Protein AF-A0A9D2C0C9-F1 (afdb_monomer_lite)

Organism: NCBI:txid2838418

Foldseek 3Di:
DDDQDPVSVVVVVVVVLVVLADDQDEQALVLLVVLLVQFFDDVPQDPVQKFWFWAADVVQVHDPVNTDITITGNVSLVVCLLVLLSNLLQQLCQVVVHFKDALVSLQQGVVRDGRDPDPVSSVSSQRSQRTPDPQRQWHHAHPVRNITGGPSVNHHHHDDPPDPCRVVVCVVCSCVRRDDD

Secondary structure (DSSP, 8-state):
-----HHHHHHHHHHHHHHHS-----SSHHHHHHHHHHHBPPTT--GGGEEEEESS-GGGT--GGG--EEEEEHHHHHHHHHHHHHHHTTBHHHHTT--EEETTGGGBBTTSSBS---HHHHHHHHHHHT-SSTT--BPPPBTTTTEEEB-TTS------TTSTTHHHHHHHHTHHHHS--

pLDDT: mean 92.1, std 8.91, range [49.88, 98.69]

Radius of gyration: 18.67 Å; chains: 1; bounding box: 49×38×58 Å

Sequence (181 aa):
MGILDDDDLMEIAQLVEEANKFKPQELNEANVQAIFNRCIAKEGTPEDQCFNSILFSRLRGYSPDAERIVVFDREKMLANKNNIQYLYGQLKNVHAGNDTLQINEAFLSYSGTHWTTNKGVLLEFLYLGAAVTDYQFVRIFDSKTNSTKLNMNNITPTLSQKDPAFPAWWEAHKGEWEEPK

Structure (mmCIF, N/CA/C/O backbone):
data_AF-A0A9D2C0C9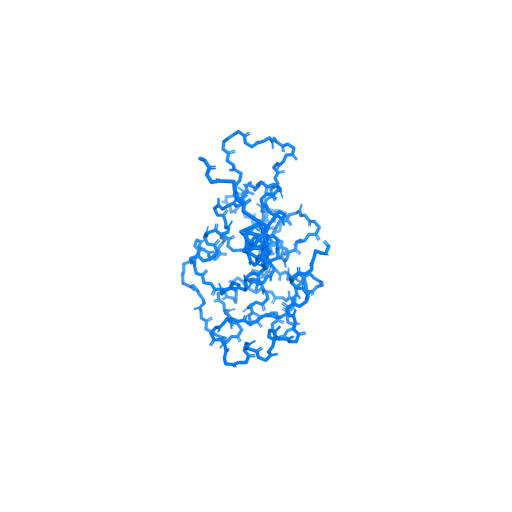-F1
#
_entry.id   AF-A0A9D2C0C9-F1
#
loop_
_atom_site.group_PDB
_atom_site.id
_atom_site.type_symbol
_atom_site.label_atom_id
_atom_site.label_alt_id
_atom_site.label_comp_id
_atom_site.label_asym_id
_atom_site.label_entity_id
_atom_site.label_seq_id
_atom_site.pdbx_PDB_ins_code
_atom_site.Cartn_x
_atom_site.Cartn_y
_atom_site.Cartn_z
_atom_site.occupancy
_atom_site.B_iso_or_equiv
_atom_site.auth_seq_id
_atom_site.auth_comp_id
_atom_site.auth_asym_id
_atom_site.auth_atom_id
_atom_site.pdbx_PDB_model_num
ATOM 1 N N . MET A 1 1 ? -33.294 -12.263 35.463 1.00 50.28 1 MET A N 1
ATOM 2 C CA . MET A 1 1 ? -32.378 -11.428 34.663 1.00 50.28 1 MET A CA 1
ATOM 3 C C . MET A 1 1 ? -30.993 -11.697 35.206 1.00 50.28 1 MET A C 1
ATOM 5 O O . MET A 1 1 ? -30.756 -11.344 36.351 1.00 50.28 1 MET A O 1
ATOM 9 N N . GLY A 1 2 ? -30.171 -12.442 34.466 1.00 57.69 2 GLY A N 1
ATOM 10 C CA . GLY A 1 2 ? -28.774 -12.662 34.842 1.00 57.69 2 GLY A CA 1
ATOM 11 C C . GLY A 1 2 ? -28.024 -11.358 34.623 1.00 57.69 2 GLY A C 1
ATOM 12 O O . GLY A 1 2 ? -28.025 -10.838 33.510 1.00 57.69 2 GLY A O 1
ATOM 13 N N . ILE A 1 3 ? -27.520 -10.788 35.708 1.00 71.81 3 ILE A N 1
ATOM 14 C CA . ILE A 1 3 ? -26.586 -9.668 35.670 1.00 71.81 3 ILE A CA 1
ATOM 15 C C . ILE A 1 3 ? -25.232 -10.319 35.388 1.00 71.81 3 ILE A C 1
ATOM 17 O O . ILE A 1 3 ? -24.918 -11.293 36.069 1.00 71.81 3 ILE A O 1
ATOM 21 N N . LEU A 1 4 ? -24.516 -9.841 34.364 1.00 79.94 4 LEU A N 1
ATOM 22 C CA . LEU A 1 4 ? -23.142 -10.271 34.079 1.00 79.94 4 LEU A CA 1
ATOM 23 C C . LEU A 1 4 ? -22.340 -10.200 35.381 1.00 79.94 4 LEU A C 1
ATOM 25 O O . LEU A 1 4 ? -22.411 -9.174 36.067 1.00 79.94 4 LEU A O 1
ATOM 29 N N . ASP A 1 5 ? -21.667 -11.285 35.743 1.00 84.81 5 ASP A N 1
ATOM 30 C CA . ASP A 1 5 ? -20.807 -11.292 36.922 1.00 84.81 5 ASP A CA 1
ATOM 31 C C . ASP A 1 5 ? -19.425 -10.690 36.605 1.00 84.81 5 ASP A C 1
ATOM 33 O O . ASP A 1 5 ? -19.135 -10.280 35.477 1.00 84.81 5 ASP A O 1
ATOM 37 N N . ASP A 1 6 ? -18.586 -10.537 37.631 1.00 83.12 6 ASP A N 1
ATOM 38 C CA . ASP A 1 6 ? -17.267 -9.916 37.474 1.00 83.12 6 ASP A CA 1
ATOM 39 C C . ASP A 1 6 ? -16.337 -10.747 36.560 1.00 83.12 6 ASP A C 1
ATOM 41 O O . ASP A 1 6 ? -15.465 -10.174 35.901 1.00 83.12 6 ASP A O 1
ATOM 45 N N . ASP A 1 7 ? -16.549 -12.066 36.469 1.00 84.75 7 ASP A N 1
ATOM 46 C CA . ASP A 1 7 ? -15.783 -12.962 35.595 1.00 84.75 7 ASP A CA 1
ATOM 47 C C . ASP A 1 7 ? -16.201 -12.771 34.124 1.00 84.75 7 ASP A C 1
ATOM 49 O O . ASP A 1 7 ? -15.334 -12.615 33.257 1.00 84.75 7 ASP A O 1
ATOM 53 N N . ASP A 1 8 ? -17.508 -12.654 33.848 1.00 88.88 8 ASP A N 1
ATOM 54 C CA . ASP A 1 8 ? -18.044 -12.313 32.521 1.00 88.88 8 ASP A CA 1
ATOM 55 C C . ASP A 1 8 ? -17.478 -10.970 32.013 1.00 88.88 8 ASP A C 1
ATOM 57 O O . ASP A 1 8 ? -17.136 -10.810 30.835 1.00 88.88 8 ASP A O 1
ATOM 61 N N . LEU A 1 9 ? -17.364 -9.973 32.900 1.00 87.44 9 LEU A N 1
ATOM 62 C CA . LEU A 1 9 ? -16.822 -8.654 32.558 1.00 87.44 9 LEU A CA 1
ATOM 63 C C . LEU A 1 9 ? -15.324 -8.703 32.228 1.00 87.44 9 LEU A C 1
ATOM 65 O O . LEU A 1 9 ? -14.878 -7.987 31.324 1.00 87.44 9 LEU A O 1
ATOM 69 N N . MET A 1 10 ? -14.551 -9.544 32.921 1.00 86.19 10 MET A N 1
ATOM 70 C CA . MET A 1 10 ? -13.129 -9.742 32.625 1.00 86.19 10 MET A CA 1
ATOM 71 C C . MET A 1 10 ? -12.911 -10.450 31.285 1.00 86.19 10 MET A C 1
ATOM 73 O O . MET A 1 10 ? -12.050 -10.025 30.511 1.00 86.19 10 MET A O 1
ATOM 77 N N . GLU A 1 11 ? -13.709 -11.472 30.967 1.00 88.56 11 GLU A N 1
ATOM 78 C CA . GLU A 1 11 ? -13.626 -12.167 29.676 1.00 88.56 11 GLU A CA 1
ATOM 79 C C . GLU A 1 11 ? -13.947 -11.216 28.512 1.00 88.56 11 GLU A C 1
ATOM 81 O O . GLU A 1 11 ? -13.208 -11.153 27.526 1.00 88.56 11 GLU A O 1
ATOM 86 N N . ILE A 1 12 ? -14.996 -10.395 28.649 1.00 86.69 12 ILE A N 1
ATOM 87 C CA . ILE A 1 12 ? -15.342 -9.374 27.650 1.00 86.69 12 ILE A CA 1
ATOM 88 C C . ILE A 1 12 ? -14.195 -8.375 27.470 1.00 86.69 12 ILE A C 1
ATOM 90 O O . ILE A 1 12 ? -13.855 -8.037 26.334 1.00 86.69 12 ILE A O 1
ATOM 94 N N . ALA A 1 13 ? -13.584 -7.905 28.560 1.00 84.06 13 ALA A N 1
ATOM 95 C CA . ALA A 1 13 ? -12.469 -6.966 28.487 1.00 84.06 13 ALA A CA 1
ATOM 96 C C . ALA A 1 13 ? -11.275 -7.561 27.723 1.00 84.06 13 ALA A C 1
ATOM 98 O O . ALA A 1 13 ? -10.716 -6.897 26.848 1.00 84.06 13 ALA A O 1
ATOM 99 N N . GLN A 1 14 ? -10.939 -8.826 27.985 1.00 84.19 14 GLN A N 1
ATOM 100 C CA . GLN A 1 14 ? -9.851 -9.521 27.302 1.00 84.19 14 GLN A CA 1
ATOM 101 C C . GLN A 1 14 ? -10.143 -9.735 25.809 1.00 84.19 14 GLN A C 1
ATOM 103 O O . GLN A 1 14 ? -9.279 -9.489 24.966 1.00 84.19 14 GLN A O 1
ATOM 108 N N . LEU A 1 15 ? -11.373 -10.112 25.453 1.00 84.19 15 LEU A N 1
ATOM 109 C CA . LEU A 1 15 ? -11.792 -10.254 24.055 1.00 84.19 15 LEU A CA 1
ATOM 110 C C . LEU A 1 15 ? -11.751 -8.921 23.298 1.00 84.19 15 LEU A C 1
ATOM 112 O O . LEU A 1 15 ? -11.352 -8.882 22.133 1.00 84.19 15 LEU A O 1
ATOM 116 N N . VAL A 1 16 ? -12.144 -7.822 23.948 1.00 80.12 16 VAL A N 1
ATOM 117 C CA . VAL A 1 16 ? -12.046 -6.472 23.375 1.00 80.12 16 VAL A CA 1
ATOM 118 C C . VAL A 1 16 ? -10.583 -6.080 23.171 1.00 80.12 16 VAL A C 1
ATOM 120 O O . VAL A 1 16 ? -10.237 -5.546 22.117 1.00 80.12 16 VAL A O 1
ATOM 123 N N . GLU A 1 17 ? -9.711 -6.374 24.134 1.00 80.31 17 GLU A N 1
ATOM 124 C CA . GLU A 1 17 ? -8.277 -6.115 24.013 1.00 80.31 17 GLU A CA 1
ATOM 125 C C . GLU A 1 17 ? -7.663 -6.892 22.839 1.00 80.31 17 GLU A C 1
ATOM 127 O O . GLU A 1 17 ? -6.993 -6.305 21.992 1.00 80.31 17 GLU A O 1
ATOM 132 N N . GLU A 1 18 ? -7.946 -8.190 22.720 1.00 78.88 18 GLU A N 1
ATOM 133 C CA . GLU A 1 18 ? -7.465 -9.020 21.611 1.00 78.88 18 GLU A CA 1
ATOM 134 C C . GLU A 1 18 ? -8.033 -8.599 20.252 1.00 78.88 18 GLU A C 1
ATOM 136 O O . GLU A 1 18 ? -7.325 -8.639 19.241 1.00 78.88 18 GLU A O 1
ATOM 141 N N . ALA A 1 19 ? -9.294 -8.166 20.206 1.00 75.38 19 ALA A N 1
ATOM 142 C CA . ALA A 1 19 ? -9.912 -7.659 18.986 1.00 75.38 19 ALA A CA 1
ATOM 143 C C . ALA A 1 19 ? -9.257 -6.358 18.496 1.00 75.38 19 ALA A C 1
ATOM 145 O O . ALA A 1 19 ? -9.209 -6.125 17.286 1.00 75.38 19 ALA A O 1
ATOM 146 N N . ASN A 1 20 ? -8.731 -5.547 19.418 1.00 78.56 20 ASN A N 1
ATOM 147 C CA . ASN A 1 20 ? -8.078 -4.275 19.119 1.00 78.56 20 ASN A CA 1
ATOM 148 C C . ASN A 1 20 ? -6.601 -4.417 18.727 1.00 78.56 20 ASN A C 1
ATOM 150 O O . ASN A 1 20 ? -6.023 -3.462 18.204 1.00 78.56 20 ASN A O 1
ATOM 154 N N . LYS A 1 21 ? -5.981 -5.588 18.934 1.00 84.19 21 LYS A N 1
ATOM 155 C CA . LYS A 1 21 ? -4.587 -5.818 18.531 1.00 84.19 21 LYS A CA 1
ATOM 156 C C . LYS A 1 21 ? -4.441 -5.769 17.016 1.00 84.19 21 LYS A C 1
ATOM 158 O O . LYS A 1 21 ? -5.253 -6.311 16.259 1.00 84.19 21 LYS A O 1
ATOM 163 N N . PHE A 1 22 ? -3.359 -5.135 16.571 1.00 90.06 22 PHE A N 1
ATOM 164 C CA . PHE A 1 22 ? -3.007 -5.097 15.162 1.00 90.06 22 PHE A CA 1
ATOM 165 C C . PHE A 1 22 ? -2.800 -6.516 14.622 1.00 90.06 22 PHE A C 1
ATOM 167 O O . PHE A 1 22 ? -2.131 -7.347 15.232 1.00 90.06 22 PHE A O 1
ATOM 174 N N . LYS A 1 23 ? -3.355 -6.782 13.437 1.00 90.69 23 LYS A N 1
ATOM 175 C CA . LYS A 1 23 ? -3.209 -8.066 12.747 1.00 90.69 23 LYS A CA 1
ATOM 176 C C . LYS A 1 23 ? -2.384 -7.856 11.480 1.00 90.69 23 LYS A C 1
ATOM 178 O O . LYS A 1 23 ? -2.871 -7.172 10.577 1.00 90.69 23 LYS A O 1
ATOM 183 N N . PRO A 1 24 ? -1.183 -8.451 11.379 1.00 94.62 24 PRO A N 1
ATOM 184 C CA . PRO A 1 24 ? -0.375 -8.437 10.166 1.00 94.62 24 PRO A CA 1
ATOM 185 C C . PRO A 1 24 ? -1.168 -8.814 8.917 1.00 94.62 24 PRO A C 1
ATOM 187 O O . PRO A 1 24 ? -1.880 -9.816 8.901 1.00 94.62 24 PRO A O 1
ATOM 190 N N . GLN A 1 25 ? -1.044 -7.998 7.871 1.00 94.88 25 GLN A N 1
ATOM 191 C CA . GLN A 1 25 ? -1.744 -8.192 6.602 1.00 94.88 25 GLN A CA 1
ATOM 192 C C . GLN A 1 25 ? -0.768 -8.714 5.551 1.00 94.88 25 GLN A C 1
ATOM 194 O O . GLN A 1 25 ? 0.317 -8.167 5.399 1.00 94.88 25 GLN A O 1
ATOM 199 N N . GLU A 1 26 ? -1.142 -9.734 4.786 1.00 97.06 26 GLU A N 1
ATOM 200 C CA . GLU A 1 26 ? -0.363 -10.159 3.616 1.00 97.06 26 GLU A CA 1
ATOM 201 C C . GLU A 1 26 ? -0.610 -9.214 2.431 1.00 97.06 26 GLU A C 1
ATOM 203 O O . GLU A 1 26 ? -1.755 -8.838 2.165 1.00 97.06 26 GLU A O 1
ATOM 208 N N . LEU A 1 27 ? 0.443 -8.879 1.681 1.00 98.56 27 LEU A N 1
ATOM 209 C CA . LEU A 1 27 ? 0.316 -8.199 0.394 1.00 98.56 27 LEU A CA 1
ATOM 210 C C . LEU A 1 27 ? -0.293 -9.141 -0.651 1.00 98.56 27 LEU A C 1
ATOM 212 O O . LEU A 1 27 ? 0.392 -9.972 -1.240 1.00 98.56 27 LEU A O 1
ATOM 216 N N . ASN A 1 28 ? -1.603 -9.010 -0.852 1.00 98.44 28 ASN A N 1
ATOM 217 C CA . ASN A 1 28 ? -2.398 -9.733 -1.840 1.00 98.44 28 ASN A CA 1
ATOM 218 C C . ASN A 1 28 ? -3.602 -8.879 -2.291 1.00 98.44 28 ASN A C 1
ATOM 220 O O . ASN A 1 28 ? -3.899 -7.839 -1.697 1.00 98.44 28 ASN A O 1
ATOM 224 N N . GLU A 1 29 ? -4.307 -9.322 -3.336 1.00 98.62 29 GLU A N 1
ATOM 225 C CA . GLU A 1 29 ? -5.408 -8.550 -3.929 1.00 98.62 29 GLU A CA 1
ATOM 226 C C . GLU A 1 29 ? -6.561 -8.284 -2.954 1.00 98.62 29 GLU A C 1
ATOM 228 O O . GLU A 1 29 ? -7.038 -7.155 -2.857 1.00 98.62 29 GLU A O 1
ATOM 233 N N . ALA A 1 30 ? -6.970 -9.302 -2.193 1.00 98.38 30 ALA A N 1
ATOM 234 C CA . ALA A 1 30 ? -8.108 -9.209 -1.286 1.00 98.38 30 ALA A CA 1
ATOM 235 C C . ALA A 1 30 ? -7.876 -8.175 -0.175 1.00 98.38 30 ALA A C 1
ATOM 237 O O . ALA A 1 30 ? -8.761 -7.370 0.118 1.00 98.38 30 ALA A O 1
ATOM 238 N N . ASN A 1 31 ? -6.679 -8.161 0.416 1.00 98.38 31 ASN A N 1
ATOM 239 C CA . ASN A 1 31 ? -6.338 -7.225 1.484 1.00 98.38 31 ASN A CA 1
ATOM 240 C C . ASN A 1 31 ? -6.219 -5.790 0.960 1.00 98.38 31 ASN A C 1
ATOM 242 O O . ASN A 1 31 ? -6.755 -4.871 1.583 1.00 98.38 31 ASN A O 1
ATOM 246 N N . VAL A 1 32 ? -5.583 -5.595 -0.202 1.00 98.56 32 VAL A N 1
ATOM 247 C CA . VAL A 1 32 ? -5.496 -4.281 -0.859 1.00 98.56 32 VAL A CA 1
ATOM 248 C C . VAL A 1 32 ? -6.889 -3.726 -1.136 1.00 98.56 32 VAL A C 1
ATOM 250 O O . VAL A 1 32 ? -7.204 -2.623 -0.693 1.00 98.56 32 VAL A O 1
ATOM 253 N N . GLN A 1 33 ? -7.746 -4.506 -1.795 1.00 98.69 33 GLN A N 1
ATOM 254 C CA . GLN A 1 33 ? -9.106 -4.092 -2.134 1.00 98.69 33 GLN A CA 1
ATOM 255 C C . GLN A 1 33 ? -9.946 -3.810 -0.888 1.00 98.69 33 GLN A C 1
ATOM 257 O O . GLN A 1 33 ? -10.674 -2.819 -0.835 1.00 98.69 33 GLN A O 1
ATOM 262 N N . ALA A 1 34 ? -9.849 -4.661 0.137 1.00 98.31 34 ALA A N 1
ATOM 263 C CA . ALA A 1 34 ? -10.585 -4.466 1.378 1.00 98.31 34 ALA A CA 1
ATOM 264 C C . ALA A 1 34 ? -10.194 -3.152 2.067 1.00 98.31 34 ALA A C 1
ATOM 266 O O . ALA A 1 34 ? -11.075 -2.433 2.534 1.00 98.31 34 ALA A O 1
ATOM 267 N N . ILE A 1 35 ? -8.901 -2.818 2.118 1.00 97.50 35 ILE A N 1
ATOM 268 C CA . ILE A 1 35 ? -8.424 -1.561 2.709 1.00 97.50 35 ILE A CA 1
ATOM 269 C C . ILE A 1 35 ? -8.818 -0.372 1.829 1.00 97.50 35 ILE A C 1
ATOM 271 O O . ILE A 1 35 ? -9.388 0.590 2.338 1.00 97.50 35 ILE A O 1
ATOM 275 N N . PHE A 1 36 ? -8.608 -0.458 0.514 1.00 97.94 36 PHE A N 1
ATOM 276 C CA . PHE A 1 36 ? -8.993 0.587 -0.435 1.00 97.94 36 PHE A CA 1
ATOM 277 C C . PHE A 1 36 ? -10.477 0.960 -0.305 1.00 97.94 36 PHE A C 1
ATOM 279 O O . PHE A 1 36 ? -10.811 2.128 -0.112 1.00 97.94 36 PHE A O 1
ATOM 286 N N . ASN A 1 37 ? -11.363 -0.038 -0.290 1.00 98.12 37 ASN A N 1
ATOM 287 C CA . ASN A 1 37 ? -12.807 0.166 -0.157 1.00 98.12 37 ASN A CA 1
ATOM 288 C C . ASN A 1 37 ? -13.235 0.701 1.219 1.00 98.12 37 ASN A C 1
ATOM 290 O O . ASN A 1 37 ? -14.255 1.382 1.318 1.00 98.12 37 ASN A O 1
ATOM 294 N N . ARG A 1 38 ? -12.492 0.399 2.293 1.00 96.38 38 ARG A N 1
ATOM 295 C CA . ARG A 1 38 ? -12.739 1.002 3.617 1.00 96.38 38 ARG A CA 1
ATOM 296 C C . ARG A 1 38 ? -12.353 2.475 3.647 1.00 96.38 38 ARG A C 1
ATOM 298 O O . ARG A 1 38 ? -12.993 3.238 4.363 1.00 96.38 38 ARG A O 1
ATOM 305 N N . CYS A 1 39 ? -11.300 2.841 2.922 1.00 96.00 39 CYS A N 1
ATOM 306 C CA . CYS A 1 39 ? -10.717 4.174 2.956 1.00 96.00 39 CYS A CA 1
ATOM 307 C C . CYS A 1 39 ? -11.355 5.154 1.971 1.00 96.00 39 CYS A C 1
ATOM 309 O O . CYS A 1 39 ? -11.239 6.356 2.187 1.00 96.00 39 CYS A O 1
ATOM 311 N N . ILE A 1 40 ? -11.968 4.689 0.878 1.00 96.19 40 ILE A N 1
ATOM 312 C CA . ILE A 1 40 ? -12.544 5.591 -0.127 1.00 96.19 40 ILE A CA 1
ATOM 313 C C . ILE A 1 40 ? -13.669 6.438 0.482 1.00 96.19 40 ILE A C 1
ATOM 315 O O . ILE A 1 40 ? -14.500 5.931 1.240 1.00 96.19 40 ILE A O 1
ATOM 319 N N . ALA A 1 41 ? -13.683 7.734 0.162 1.00 96.00 41 ALA A N 1
ATOM 320 C CA . ALA A 1 41 ? -14.750 8.621 0.602 1.00 96.00 41 ALA A CA 1
ATOM 321 C C . ALA A 1 41 ? -16.079 8.161 -0.009 1.00 96.00 41 ALA A C 1
ATOM 323 O O . ALA A 1 41 ? -16.144 7.784 -1.183 1.00 96.00 41 ALA A O 1
ATOM 324 N N . LYS A 1 42 ? -17.139 8.173 0.798 1.00 95.38 42 LYS A N 1
ATOM 325 C CA . LYS A 1 42 ? -18.483 7.782 0.367 1.00 95.38 42 LYS A CA 1
ATOM 326 C C . LYS A 1 42 ? -19.331 9.023 0.140 1.00 95.38 42 LYS A C 1
ATOM 328 O O . LYS A 1 42 ? -18.987 10.126 0.560 1.00 95.38 42 LYS A O 1
ATOM 333 N N . GLU A 1 43 ? -20.464 8.834 -0.523 1.00 94.12 43 GLU A N 1
ATOM 334 C CA . GLU A 1 43 ? -21.466 9.888 -0.624 1.00 94.12 43 GLU A CA 1
ATOM 335 C C . GLU A 1 43 ? -21.856 10.369 0.783 1.00 94.12 43 GLU A C 1
ATOM 337 O O . GLU A 1 43 ? -22.192 9.566 1.655 1.00 94.12 43 GLU A O 1
ATOM 342 N N . GLY A 1 44 ? -21.750 11.679 1.012 1.00 92.38 44 GLY A N 1
ATOM 343 C CA . GLY A 1 44 ? -22.007 12.297 2.312 1.00 92.38 44 GLY A CA 1
ATOM 344 C C . GLY A 1 44 ? -20.805 12.387 3.259 1.00 92.38 44 GLY A C 1
ATOM 345 O O . GLY A 1 44 ? -20.964 12.974 4.328 1.00 92.38 44 GLY A O 1
ATOM 346 N N . THR A 1 45 ? -19.614 11.880 2.902 1.00 94.44 45 THR A N 1
ATOM 347 C CA . THR A 1 45 ? -18.387 12.187 3.662 1.00 94.44 45 THR A CA 1
ATOM 348 C C . THR A 1 45 ? -18.149 13.711 3.637 1.00 94.44 45 THR A C 1
ATOM 350 O O . THR A 1 45 ? -18.113 14.286 2.544 1.00 94.44 45 THR A O 1
ATOM 353 N N . PRO A 1 46 ? -18.004 14.386 4.798 1.00 94.81 46 PRO A N 1
ATOM 354 C CA . PRO A 1 46 ? -17.752 15.826 4.853 1.00 94.81 46 PRO A CA 1
ATOM 355 C C . PRO A 1 46 ? -16.492 16.226 4.077 1.00 94.81 46 PRO A C 1
ATOM 357 O O . PRO A 1 46 ? -15.475 15.538 4.134 1.00 94.81 46 PRO A O 1
ATOM 360 N N . GLU A 1 47 ? -16.540 17.348 3.357 1.00 91.31 47 GLU A N 1
ATOM 361 C CA . GLU A 1 47 ? -15.441 17.778 2.478 1.00 91.31 47 GLU A CA 1
ATOM 362 C C . GLU A 1 47 ? -14.133 18.043 3.247 1.00 91.31 47 GLU A C 1
ATOM 364 O O . GLU A 1 47 ? -13.050 17.721 2.763 1.00 91.31 47 GLU A O 1
ATOM 369 N N . ASP A 1 48 ? -14.221 18.543 4.481 1.00 91.31 48 ASP A N 1
ATOM 370 C CA . ASP A 1 48 ? -13.082 18.748 5.385 1.00 91.31 48 ASP A CA 1
ATOM 371 C C . ASP A 1 48 ? -12.455 17.431 5.885 1.00 91.31 48 ASP A C 1
ATOM 373 O O . ASP A 1 48 ? -11.291 17.397 6.303 1.00 91.31 48 ASP A O 1
ATOM 377 N N . GLN A 1 49 ? -13.192 16.324 5.772 1.00 91.31 49 GLN A N 1
ATOM 378 C CA . GLN A 1 49 ? -12.714 14.967 6.035 1.00 91.31 49 GLN A CA 1
ATOM 379 C C . GLN A 1 49 ? -12.233 14.246 4.772 1.00 91.31 49 GLN A C 1
ATOM 381 O O . GLN A 1 49 ? -11.731 13.129 4.870 1.00 91.31 49 GLN A O 1
ATOM 386 N N . CYS A 1 50 ? -12.315 14.867 3.597 1.00 92.31 50 CYS A N 1
ATOM 387 C CA . CYS A 1 50 ? -11.814 14.286 2.358 1.00 92.31 50 CYS A CA 1
ATOM 388 C C . CYS A 1 50 ? -10.332 14.608 2.123 1.00 92.31 50 CYS A C 1
ATOM 390 O O . CYS A 1 50 ? -9.791 15.642 2.524 1.00 92.31 50 CYS A O 1
ATOM 392 N N . PHE A 1 51 ? -9.656 13.693 1.435 1.00 87.69 51 PHE A N 1
ATOM 393 C CA . PHE A 1 51 ? -8.258 13.809 1.053 1.00 87.69 51 PHE A CA 1
ATOM 394 C C . PHE A 1 51 ? -8.042 13.263 -0.381 1.00 87.69 51 PHE A C 1
ATOM 396 O O . PHE A 1 51 ? -8.513 12.179 -0.715 1.00 87.69 51 PHE A O 1
ATOM 403 N N . ASN A 1 52 ? -7.313 14.003 -1.229 1.00 91.75 52 ASN A N 1
ATOM 404 C CA . ASN A 1 52 ? -7.095 13.683 -2.650 1.00 91.75 52 ASN A CA 1
ATOM 405 C C . ASN A 1 52 ? -5.759 12.985 -2.921 1.00 91.75 52 ASN A C 1
ATOM 407 O O . ASN A 1 52 ? -4.699 13.602 -2.809 1.00 91.75 52 ASN A O 1
ATOM 411 N N . SER A 1 53 ? -5.799 11.740 -3.386 1.00 93.88 53 SER A N 1
ATOM 412 C CA . SER A 1 53 ? -4.623 11.004 -3.853 1.00 93.88 53 SER A CA 1
ATOM 413 C C . SER A 1 53 ? -4.466 11.100 -5.368 1.00 93.88 53 SER A C 1
ATOM 415 O O . SER A 1 53 ? -5.422 10.916 -6.123 1.00 93.88 53 SER A O 1
ATOM 417 N N . ILE A 1 54 ? -3.245 11.399 -5.815 1.00 93.44 54 ILE A N 1
ATOM 418 C CA . ILE A 1 54 ? -2.875 11.580 -7.224 1.00 93.44 54 ILE A CA 1
ATOM 419 C C . ILE A 1 54 ? -1.551 10.854 -7.452 1.00 93.44 54 ILE A C 1
ATOM 421 O O . ILE A 1 54 ? -0.594 11.109 -6.735 1.00 93.44 54 ILE A O 1
ATOM 425 N N . LEU A 1 55 ? -1.472 9.985 -8.464 1.00 94.38 55 LEU A N 1
ATOM 426 C CA . LEU A 1 55 ? -0.240 9.262 -8.819 1.00 94.38 55 LEU A CA 1
ATOM 427 C C . LEU A 1 55 ? 0.441 9.814 -10.070 1.00 94.38 55 LEU A C 1
ATOM 429 O O . LEU A 1 55 ? 1.651 10.036 -10.078 1.00 94.38 55 LEU A O 1
ATOM 433 N N . PHE A 1 56 ? -0.338 10.039 -11.126 1.00 94.56 56 PHE A N 1
ATOM 434 C CA . PHE A 1 56 ? 0.152 10.428 -12.447 1.00 94.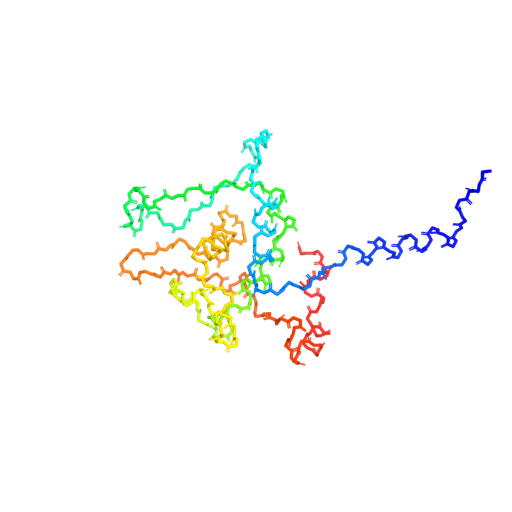56 56 PHE A CA 1
ATOM 435 C C . PHE A 1 56 ? -0.260 11.865 -12.738 1.00 94.56 56 PHE A C 1
ATOM 437 O O . PHE A 1 56 ? -1.287 12.115 -13.360 1.00 94.56 56 PHE A O 1
ATOM 444 N N . SER A 1 57 ? 0.514 12.825 -12.229 1.00 92.44 57 SER A N 1
ATOM 445 C CA . SER A 1 57 ? 0.162 14.236 -12.389 1.00 92.44 57 SER A CA 1
ATOM 446 C C . SER A 1 57 ? 0.713 14.842 -13.676 1.00 92.44 57 SER A C 1
ATOM 448 O O . SER A 1 57 ? 1.866 14.607 -14.056 1.00 92.44 57 SER A O 1
ATOM 450 N N . ARG A 1 58 ? -0.062 15.748 -14.279 1.00 92.94 58 ARG A N 1
ATOM 451 C CA . ARG A 1 58 ? 0.391 16.610 -15.382 1.00 92.94 58 ARG A CA 1
ATOM 452 C C . ARG A 1 58 ? 1.627 17.438 -15.029 1.00 92.94 58 ARG A C 1
ATOM 454 O O . ARG A 1 58 ? 2.468 17.697 -15.886 1.00 92.94 58 ARG A O 1
ATOM 461 N N . LEU A 1 59 ? 1.799 17.779 -13.748 1.00 91.12 59 LEU A N 1
ATOM 462 C CA . LEU A 1 59 ? 2.980 18.489 -13.238 1.00 91.12 59 LEU A CA 1
ATOM 463 C C . LEU A 1 59 ? 4.274 17.671 -13.379 1.00 91.12 59 LEU A C 1
ATOM 465 O O . LEU A 1 59 ? 5.372 18.217 -13.293 1.00 91.12 59 LEU A O 1
ATOM 469 N N . ARG A 1 60 ? 4.154 16.359 -13.599 1.00 93.62 60 ARG A N 1
ATOM 470 C CA . ARG A 1 60 ? 5.268 15.428 -13.812 1.00 93.62 60 ARG A CA 1
ATOM 471 C C . ARG A 1 60 ? 5.332 14.907 -15.247 1.00 93.62 60 ARG A C 1
ATOM 473 O O . ARG A 1 60 ? 6.021 13.923 -15.509 1.00 93.62 60 ARG A O 1
ATOM 480 N N . GLY A 1 61 ? 4.646 15.581 -16.172 1.00 93.44 61 GLY A N 1
ATOM 481 C CA . GLY A 1 61 ? 4.682 15.313 -17.611 1.00 93.44 61 GLY A CA 1
ATOM 482 C C . GLY A 1 61 ? 3.704 14.244 -18.106 1.00 93.44 61 GLY A C 1
ATOM 483 O O . GLY A 1 61 ? 3.800 13.840 -19.261 1.00 93.44 61 GLY A O 1
ATOM 484 N N . TYR A 1 62 ? 2.760 13.795 -17.272 1.00 94.38 62 TYR A N 1
ATOM 485 C CA . TYR A 1 62 ? 1.646 12.962 -17.734 1.00 94.38 62 TYR A CA 1
ATOM 486 C C . TYR A 1 62 ? 0.603 13.792 -18.498 1.00 94.38 62 TYR A C 1
ATOM 488 O O . TYR A 1 62 ? 0.486 15.004 -18.305 1.00 94.38 62 TYR A O 1
ATOM 496 N N . SER A 1 63 ? -0.166 13.146 -19.376 1.00 93.50 63 SER A N 1
ATOM 497 C CA . SER A 1 63 ? -1.289 13.804 -20.050 1.00 93.50 63 SER A CA 1
ATOM 498 C C . SER A 1 63 ? -2.422 14.100 -19.052 1.00 93.50 63 SER A C 1
ATOM 500 O O . SER A 1 63 ? -2.561 13.3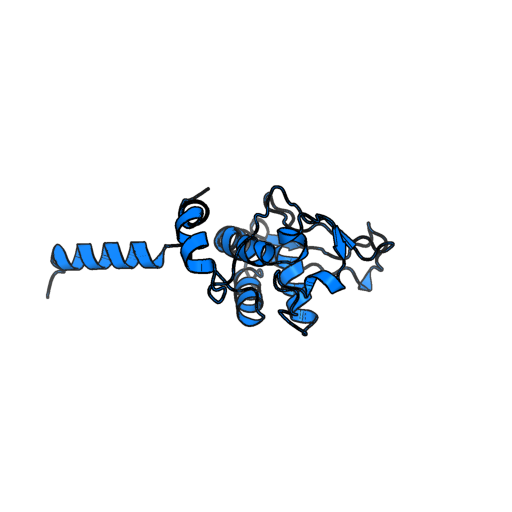81 -18.060 1.00 93.50 63 SER A O 1
ATOM 502 N N . PRO A 1 64 ? -3.276 15.109 -19.308 1.00 89.06 64 PRO A N 1
ATOM 503 C CA . PRO A 1 64 ? -4.454 15.367 -18.475 1.00 89.06 64 PRO A CA 1
ATOM 504 C C . PRO A 1 64 ? -5.363 14.141 -18.312 1.00 89.06 64 PRO A C 1
ATOM 506 O O . PRO A 1 64 ? -5.908 13.919 -17.237 1.00 89.06 64 PRO A O 1
ATOM 509 N N . ASP A 1 65 ? -5.465 13.303 -19.346 1.00 89.75 65 ASP A N 1
ATOM 510 C CA . ASP A 1 65 ? -6.298 12.097 -19.326 1.00 89.75 65 ASP A CA 1
ATOM 511 C C . ASP A 1 65 ? -5.750 10.989 -18.418 1.00 89.75 65 ASP A C 1
ATOM 513 O O . ASP A 1 65 ? -6.513 10.109 -18.017 1.00 89.75 65 ASP A O 1
ATOM 517 N N . ALA A 1 66 ? -4.453 11.018 -18.095 1.00 86.75 66 ALA A N 1
ATOM 518 C CA . ALA A 1 66 ? -3.822 10.087 -17.162 1.00 86.75 66 ALA A CA 1
ATOM 519 C C . ALA A 1 66 ? -3.965 10.533 -15.698 1.00 86.75 66 ALA A C 1
ATOM 521 O O . ALA A 1 66 ? -3.841 9.706 -14.793 1.00 86.75 66 ALA A O 1
ATOM 522 N N . GLU A 1 67 ? -4.252 11.816 -15.450 1.00 90.88 67 GLU A N 1
ATOM 523 C CA . GLU A 1 67 ? -4.467 12.323 -14.099 1.00 90.88 67 GLU A CA 1
ATOM 524 C C . GLU A 1 67 ? -5.821 11.821 -13.581 1.00 90.88 67 GLU A C 1
ATOM 526 O O . GLU A 1 67 ? -6.897 12.084 -14.129 1.00 90.88 67 GLU A O 1
ATOM 531 N N . ARG A 1 68 ? -5.756 11.018 -12.521 1.00 92.56 68 ARG A N 1
ATOM 532 C CA . ARG A 1 68 ? -6.917 10.498 -11.801 1.00 92.56 68 ARG A CA 1
ATOM 533 C C . ARG A 1 68 ? -6.753 10.844 -10.334 1.00 92.56 68 ARG A C 1
ATOM 535 O O . ARG A 1 68 ? -5.702 10.565 -9.749 1.00 92.56 68 ARG A O 1
ATOM 542 N N . ILE A 1 69 ? -7.798 11.451 -9.784 1.00 92.88 69 ILE A N 1
ATOM 543 C CA . ILE A 1 69 ? -7.908 11.799 -8.373 1.00 92.88 69 ILE A CA 1
ATOM 544 C C . ILE A 1 69 ? -8.751 10.715 -7.710 1.00 92.88 69 ILE A C 1
ATOM 546 O O . ILE A 1 69 ? -9.887 10.483 -8.121 1.00 92.88 69 ILE A O 1
ATOM 550 N N . VAL A 1 70 ? -8.194 10.063 -6.695 1.00 95.12 70 VAL A N 1
ATOM 551 C CA . VAL A 1 70 ? -8.955 9.198 -5.788 1.00 95.12 70 VAL A CA 1
ATOM 552 C C . VAL A 1 70 ? -9.189 9.974 -4.502 1.00 95.12 70 VAL A C 1
ATOM 554 O O . VAL A 1 70 ? -8.235 10.469 -3.904 1.00 95.12 70 VAL A O 1
ATOM 557 N N . VAL A 1 71 ? -10.450 10.096 -4.093 1.00 95.06 71 VAL A N 1
ATOM 558 C CA . VAL A 1 71 ? -10.828 10.806 -2.868 1.00 95.06 71 VAL A CA 1
ATOM 559 C C . VAL A 1 71 ? -11.006 9.791 -1.745 1.00 95.06 71 VAL A C 1
ATOM 561 O O . VAL A 1 71 ? -11.814 8.870 -1.852 1.00 95.06 71 VAL A O 1
ATOM 564 N N . PHE A 1 72 ? -10.248 9.956 -0.671 1.00 95.44 72 PHE A N 1
ATOM 565 C CA . PHE A 1 72 ? -10.307 9.112 0.514 1.00 95.44 72 PHE A CA 1
ATOM 566 C C . PHE A 1 72 ? -10.881 9.871 1.709 1.00 95.44 72 PHE A C 1
ATOM 568 O O . PHE A 1 72 ? -10.726 11.086 1.825 1.00 95.44 72 PHE A O 1
ATOM 575 N N . ASP A 1 73 ? -11.501 9.127 2.615 1.00 95.25 73 ASP A N 1
ATOM 576 C CA . ASP A 1 73 ? -11.911 9.576 3.938 1.00 95.25 73 ASP A CA 1
ATOM 577 C C . ASP A 1 73 ? -10.689 9.599 4.874 1.00 95.25 73 ASP A C 1
ATOM 579 O O . ASP A 1 73 ? -9.995 8.593 5.059 1.00 95.25 73 ASP A O 1
ATOM 583 N N . ARG A 1 74 ? -10.402 10.766 5.456 1.00 92.19 74 ARG A N 1
ATOM 584 C CA . ARG A 1 74 ? -9.236 11.022 6.309 1.00 92.19 74 ARG A CA 1
ATOM 585 C C . ARG A 1 74 ? -9.235 10.153 7.561 1.00 92.19 74 ARG A C 1
ATOM 587 O O . ARG A 1 74 ? -8.179 9.632 7.921 1.00 92.19 74 ARG A O 1
ATOM 594 N N . GLU A 1 75 ? -10.379 10.000 8.221 1.00 92.19 75 GLU A N 1
ATOM 595 C CA . GLU A 1 75 ? -10.484 9.199 9.443 1.00 92.19 75 GLU A CA 1
ATOM 596 C C . GLU A 1 75 ? -10.228 7.726 9.117 1.00 92.19 75 GLU A C 1
ATOM 598 O O . GLU A 1 75 ? -9.433 7.061 9.784 1.00 92.19 75 GLU A O 1
ATOM 603 N N . LYS A 1 76 ? -10.831 7.222 8.032 1.00 93.88 76 LYS A N 1
ATOM 604 C CA . LYS A 1 76 ? -10.635 5.828 7.609 1.00 93.88 76 LYS A CA 1
ATOM 605 C C . LYS A 1 76 ? -9.218 5.560 7.122 1.00 93.88 76 LYS A C 1
ATOM 607 O O . LYS A 1 76 ? -8.696 4.474 7.381 1.00 93.88 76 LYS A O 1
ATOM 612 N N . MET A 1 77 ? -8.575 6.520 6.462 1.00 92.81 77 MET A N 1
ATOM 613 C CA . MET A 1 77 ? -7.154 6.432 6.116 1.00 92.81 77 MET A CA 1
ATOM 614 C C . MET A 1 77 ? -6.275 6.366 7.363 1.00 92.81 77 MET A C 1
ATOM 616 O O . MET A 1 77 ? -5.406 5.500 7.438 1.00 92.81 77 MET A O 1
ATOM 620 N N . LEU A 1 78 ? -6.521 7.221 8.361 1.00 91.00 78 LEU A N 1
ATOM 621 C CA . LEU A 1 78 ? -5.756 7.216 9.609 1.00 91.00 78 LEU A CA 1
ATOM 622 C C . LEU A 1 78 ? -5.921 5.888 10.361 1.00 91.00 78 LEU A C 1
ATOM 624 O O . LEU A 1 78 ? -4.925 5.283 10.752 1.00 91.00 78 LEU A O 1
ATOM 628 N N . ALA A 1 79 ? -7.150 5.379 10.459 1.00 90.81 79 ALA A N 1
ATOM 629 C CA . ALA A 1 79 ? -7.443 4.093 11.089 1.00 90.81 79 ALA A CA 1
ATOM 630 C C . ALA A 1 79 ? -6.797 2.890 10.369 1.00 90.81 79 ALA A C 1
ATOM 632 O O . ALA A 1 79 ? -6.555 1.857 10.988 1.00 90.81 79 ALA A O 1
ATOM 633 N N . ASN A 1 80 ? -6.500 3.001 9.067 1.00 93.19 80 ASN A N 1
ATOM 634 C CA . ASN A 1 80 ? -5.854 1.941 8.283 1.00 93.19 80 ASN A CA 1
ATOM 635 C C . ASN A 1 80 ? -4.373 2.210 7.986 1.00 93.19 80 ASN A C 1
ATOM 637 O O . ASN A 1 80 ? -3.744 1.404 7.301 1.00 93.19 80 ASN A O 1
ATOM 641 N N . LYS A 1 81 ? -3.789 3.292 8.512 1.00 92.81 81 LYS A N 1
ATOM 642 C CA . LYS A 1 81 ? -2.405 3.701 8.238 1.00 92.81 81 LYS A CA 1
ATOM 643 C C . LYS A 1 81 ? -1.410 2.559 8.438 1.00 92.81 81 LYS A C 1
ATOM 645 O O . LYS A 1 81 ? -0.630 2.280 7.532 1.00 92.81 81 LYS A O 1
ATOM 650 N N . ASN A 1 82 ? -1.458 1.885 9.588 1.00 92.88 82 ASN A N 1
ATOM 651 C CA . ASN A 1 82 ? -0.532 0.792 9.894 1.00 92.88 82 ASN A CA 1
ATOM 652 C C . ASN A 1 82 ? -0.731 -0.390 8.938 1.00 92.88 82 ASN A C 1
ATOM 654 O O . ASN A 1 82 ? 0.251 -0.962 8.484 1.00 92.88 82 ASN A O 1
ATOM 658 N N . ASN A 1 83 ? -1.973 -0.708 8.551 1.00 95.25 83 ASN A N 1
ATOM 659 C CA . ASN A 1 83 ? -2.234 -1.752 7.556 1.00 95.25 83 ASN A CA 1
ATOM 660 C C . ASN A 1 83 ? -1.593 -1.393 6.209 1.00 95.25 83 ASN A C 1
ATOM 662 O O . ASN A 1 83 ? -0.904 -2.216 5.618 1.00 95.25 83 ASN A O 1
ATOM 666 N N . ILE A 1 84 ? -1.772 -0.153 5.744 1.00 96.19 84 ILE A N 1
ATOM 667 C CA . ILE A 1 84 ? -1.202 0.322 4.477 1.00 96.19 84 ILE A CA 1
ATOM 668 C C . ILE A 1 84 ? 0.331 0.292 4.540 1.00 96.19 84 ILE A C 1
ATOM 670 O O . ILE A 1 84 ? 0.970 -0.252 3.640 1.00 96.19 84 ILE A O 1
ATOM 674 N N . GLN A 1 85 ? 0.923 0.814 5.618 1.00 96.19 85 GLN A N 1
ATOM 675 C CA . GLN A 1 85 ? 2.369 0.778 5.842 1.00 96.19 85 GLN A CA 1
ATOM 676 C C . GLN A 1 85 ? 2.902 -0.660 5.816 1.00 96.19 85 GLN A C 1
ATOM 678 O O . GLN A 1 85 ? 3.906 -0.935 5.162 1.00 96.19 85 GLN A O 1
ATOM 683 N N . TYR A 1 86 ? 2.201 -1.583 6.479 1.00 97.56 86 TYR A N 1
ATOM 684 C CA . TYR A 1 86 ? 2.568 -2.993 6.548 1.00 97.56 86 TYR A CA 1
ATOM 685 C C . TYR A 1 86 ? 2.543 -3.674 5.174 1.00 97.56 86 TYR A C 1
ATOM 687 O O . TYR A 1 86 ? 3.384 -4.528 4.896 1.00 97.56 86 TYR A O 1
ATOM 695 N N . LEU A 1 87 ? 1.612 -3.291 4.294 1.00 98.38 87 LEU A N 1
ATOM 696 C CA . LEU A 1 87 ? 1.578 -3.762 2.907 1.00 98.38 87 LEU A CA 1
ATOM 697 C C . LEU A 1 87 ? 2.753 -3.209 2.088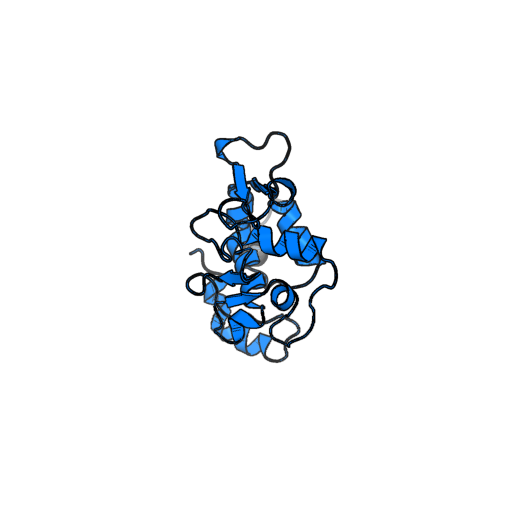 1.00 98.38 87 LEU A C 1
ATOM 699 O O . LEU A 1 87 ? 3.412 -3.963 1.375 1.00 98.38 87 LEU A O 1
ATOM 703 N N . TYR A 1 88 ? 3.063 -1.916 2.222 1.00 98.19 88 TYR A N 1
ATOM 704 C CA . TYR A 1 88 ? 4.235 -1.312 1.576 1.00 98.19 88 TYR A CA 1
ATOM 705 C C . TYR A 1 88 ? 5.549 -1.948 2.028 1.00 98.19 88 TYR A C 1
ATOM 707 O O . TYR A 1 88 ? 6.430 -2.169 1.197 1.00 98.19 88 TYR A O 1
ATOM 715 N N . GLY A 1 89 ? 5.652 -2.310 3.307 1.00 98.19 89 GLY A N 1
ATOM 716 C CA . GLY A 1 89 ? 6.804 -3.007 3.875 1.00 98.19 89 GLY A CA 1
ATOM 717 C C . GLY A 1 89 ? 7.134 -4.345 3.207 1.00 98.19 89 GLY A C 1
ATOM 718 O O . GLY A 1 89 ? 8.273 -4.800 3.286 1.00 98.19 89 GLY A O 1
ATOM 719 N N . GLN A 1 90 ? 6.177 -4.949 2.494 1.00 98.69 90 GLN A N 1
ATOM 720 C CA . GLN A 1 90 ? 6.359 -6.218 1.787 1.00 98.69 90 GLN A CA 1
ATOM 721 C C . GLN A 1 90 ? 6.840 -6.062 0.338 1.00 98.69 90 GLN A C 1
ATOM 723 O O . GLN A 1 90 ? 7.021 -7.066 -0.353 1.00 98.69 90 GLN A O 1
ATOM 728 N N . LEU A 1 91 ? 7.060 -4.843 -0.160 1.00 98.69 91 LEU A N 1
ATOM 729 C CA . LEU A 1 91 ? 7.610 -4.645 -1.501 1.00 98.69 91 LEU A CA 1
ATOM 730 C C . LEU A 1 91 ? 9.076 -5.080 -1.578 1.00 98.69 91 LEU A C 1
ATOM 732 O O . LEU A 1 91 ? 9.875 -4.819 -0.675 1.00 98.69 91 LEU A O 1
ATOM 736 N N . LYS A 1 92 ? 9.464 -5.647 -2.726 1.00 98.50 92 LYS A N 1
ATOM 737 C CA . LYS A 1 92 ? 10.864 -6.001 -3.016 1.00 98.50 92 LYS A CA 1
ATOM 738 C C . LYS A 1 92 ? 11.826 -4.836 -2.821 1.00 98.50 92 LYS A C 1
ATOM 740 O O . LYS A 1 92 ? 12.887 -5.008 -2.227 1.00 98.50 92 LYS A O 1
ATOM 745 N N . ASN A 1 93 ? 11.451 -3.655 -3.301 1.00 98.31 93 ASN A N 1
ATOM 746 C CA . ASN A 1 93 ? 12.284 -2.460 -3.220 1.00 98.31 93 ASN A CA 1
ATOM 747 C C . ASN A 1 93 ? 12.541 -2.046 -1.762 1.00 98.31 93 ASN A C 1
ATOM 749 O O . ASN A 1 93 ? 13.663 -1.663 -1.441 1.00 98.31 93 ASN A O 1
ATOM 753 N N . VAL A 1 94 ? 11.557 -2.214 -0.868 1.00 98.38 94 VAL A N 1
ATOM 754 C CA . VAL A 1 94 ? 11.706 -1.871 0.555 1.00 98.38 94 VAL A CA 1
ATOM 755 C C . VAL A 1 94 ? 12.721 -2.783 1.238 1.00 98.38 94 VAL A C 1
ATOM 757 O O . VAL A 1 94 ? 13.642 -2.295 1.888 1.00 98.38 94 VAL A O 1
ATOM 760 N N . HIS A 1 95 ? 12.614 -4.095 1.026 1.00 98.31 95 HIS A N 1
ATOM 761 C CA . HIS A 1 95 ? 13.571 -5.072 1.562 1.00 98.31 95 HIS A CA 1
ATOM 762 C C . HIS A 1 95 ? 14.980 -4.908 0.986 1.00 98.31 95 HIS A C 1
ATOM 764 O O . HIS A 1 95 ? 15.966 -5.158 1.672 1.00 98.31 95 HIS A O 1
ATOM 770 N N . ALA A 1 96 ? 15.087 -4.450 -0.261 1.00 97.75 96 ALA A N 1
ATOM 771 C CA . ALA A 1 96 ? 16.365 -4.147 -0.897 1.00 97.75 96 ALA A CA 1
ATOM 772 C C . ALA A 1 96 ? 16.965 -2.791 -0.474 1.00 97.75 96 ALA A C 1
ATOM 774 O O . ALA A 1 96 ? 18.055 -2.451 -0.931 1.00 97.75 96 ALA A O 1
ATOM 775 N N . GLY A 1 97 ? 16.260 -1.987 0.334 1.00 97.31 97 GLY A N 1
ATOM 776 C CA . GLY A 1 97 ? 16.674 -0.620 0.667 1.00 97.31 97 GLY A CA 1
ATOM 777 C C . GLY A 1 97 ? 16.686 0.332 -0.537 1.00 97.31 97 GLY A C 1
ATOM 778 O O . GLY A 1 97 ? 17.340 1.372 -0.495 1.00 97.31 97 GLY A O 1
ATOM 779 N N . ASN A 1 98 ? 15.992 -0.019 -1.623 1.00 96.94 98 ASN A N 1
ATOM 780 C CA . ASN A 1 98 ? 15.911 0.786 -2.834 1.00 96.94 98 ASN A CA 1
ATOM 781 C C . ASN A 1 98 ? 14.693 1.710 -2.764 1.00 96.94 98 ASN A C 1
ATOM 783 O O . ASN A 1 98 ? 13.549 1.277 -2.880 1.00 96.94 98 ASN A O 1
ATOM 787 N N . ASP A 1 99 ? 14.944 3.007 -2.628 1.00 96.94 99 ASP A N 1
ATOM 788 C CA . ASP A 1 99 ? 13.896 4.024 -2.567 1.00 96.94 99 ASP A CA 1
ATOM 789 C C . ASP A 1 99 ? 13.245 4.313 -3.931 1.00 96.94 99 ASP A C 1
ATOM 791 O O . ASP A 1 99 ? 12.233 5.004 -3.998 1.00 96.94 99 ASP A O 1
ATOM 795 N N . THR A 1 100 ? 13.819 3.831 -5.033 1.00 97.94 100 THR A N 1
ATOM 796 C CA . THR A 1 100 ? 13.321 4.082 -6.385 1.00 97.94 100 THR A CA 1
ATOM 797 C C . THR A 1 100 ? 12.452 2.919 -6.813 1.00 97.94 100 THR A C 1
ATOM 799 O O . THR A 1 100 ? 12.931 1.791 -6.880 1.00 97.94 100 THR A O 1
ATOM 802 N N . LEU A 1 101 ? 11.186 3.197 -7.121 1.00 98.06 101 LEU A N 1
ATOM 803 C CA . LEU A 1 101 ? 10.213 2.193 -7.538 1.00 98.06 101 LEU A CA 1
ATOM 804 C C . LEU A 1 101 ? 9.800 2.435 -8.987 1.00 98.06 101 LEU A C 1
ATOM 806 O O . LEU A 1 101 ? 9.205 3.468 -9.306 1.00 98.06 101 LEU A O 1
ATOM 810 N N . GLN A 1 102 ? 10.090 1.476 -9.860 1.00 96.69 102 GLN A N 1
ATOM 811 C CA . GLN A 1 102 ? 9.478 1.415 -11.186 1.00 96.69 102 GLN A CA 1
ATOM 812 C C . GLN A 1 102 ? 8.067 0.827 -11.077 1.00 96.69 102 GLN A C 1
ATOM 814 O O . GLN A 1 102 ? 7.811 -0.048 -10.249 1.00 96.69 102 GLN A O 1
ATOM 819 N N . ILE A 1 103 ? 7.132 1.255 -11.931 1.00 92.88 103 ILE A N 1
ATOM 820 C CA . ILE A 1 103 ? 5.740 0.776 -11.835 1.00 92.88 103 ILE A CA 1
ATOM 821 C C . ILE A 1 103 ? 5.617 -0.751 -11.991 1.00 92.88 103 ILE A C 1
ATOM 823 O O . ILE A 1 103 ? 4.776 -1.377 -11.356 1.00 92.88 103 ILE A O 1
ATOM 827 N N . ASN A 1 104 ? 6.474 -1.374 -12.804 1.00 93.81 104 ASN A N 1
ATOM 828 C CA . ASN A 1 104 ? 6.504 -2.826 -12.989 1.00 93.81 104 ASN A CA 1
ATOM 829 C C . ASN A 1 104 ? 7.112 -3.570 -11.788 1.00 93.81 104 ASN A C 1
ATOM 831 O O . ASN A 1 104 ? 6.804 -4.739 -11.582 1.00 93.81 104 ASN A O 1
ATOM 835 N N . GLU A 1 105 ? 7.949 -2.912 -10.987 1.00 97.12 105 GLU A N 1
ATOM 836 C CA . GLU A 1 105 ? 8.494 -3.487 -9.753 1.00 97.12 105 GLU A CA 1
ATOM 837 C C . GLU A 1 105 ? 7.468 -3.470 -8.618 1.00 97.12 105 GLU A C 1
ATOM 839 O O . GLU A 1 105 ? 7.541 -4.302 -7.719 1.00 97.12 105 GLU A O 1
ATOM 844 N N . ALA A 1 106 ? 6.466 -2.587 -8.684 1.00 97.19 106 ALA A N 1
ATOM 845 C CA . ALA A 1 106 ? 5.407 -2.495 -7.680 1.00 97.19 106 ALA A CA 1
ATOM 846 C C . ALA A 1 106 ? 4.544 -3.767 -7.583 1.00 97.19 106 ALA A C 1
ATOM 848 O O . ALA A 1 106 ? 3.878 -3.973 -6.573 1.00 97.19 106 ALA A O 1
ATOM 849 N N . PHE A 1 107 ? 4.584 -4.641 -8.594 1.00 98.44 107 PHE A N 1
ATOM 850 C CA . PHE A 1 107 ? 3.952 -5.961 -8.552 1.00 98.44 107 PHE A CA 1
ATOM 851 C C . PHE A 1 107 ? 4.712 -6.980 -7.698 1.00 98.44 107 PHE A C 1
ATOM 853 O O . PHE A 1 107 ? 4.170 -8.042 -7.403 1.00 98.44 107 PHE A O 1
ATOM 860 N N . LEU A 1 108 ? 5.968 -6.711 -7.338 1.00 98.50 108 LEU A N 1
ATOM 861 C CA . LEU A 1 108 ? 6.843 -7.694 -6.712 1.00 98.50 108 LEU A CA 1
ATOM 862 C C . LEU A 1 108 ? 6.796 -7.587 -5.189 1.00 98.50 108 LEU A C 1
ATOM 864 O O . LEU A 1 108 ? 7.169 -6.567 -4.602 1.00 98.50 108 LEU A O 1
ATOM 868 N N . SER A 1 109 ? 6.414 -8.689 -4.546 1.00 98.31 109 SER A N 1
ATOM 869 C CA . SER A 1 109 ? 6.678 -8.883 -3.122 1.00 98.31 109 SER A CA 1
ATOM 870 C C . SER A 1 109 ? 8.177 -9.073 -2.875 1.00 98.31 109 SER A C 1
ATOM 872 O O . SER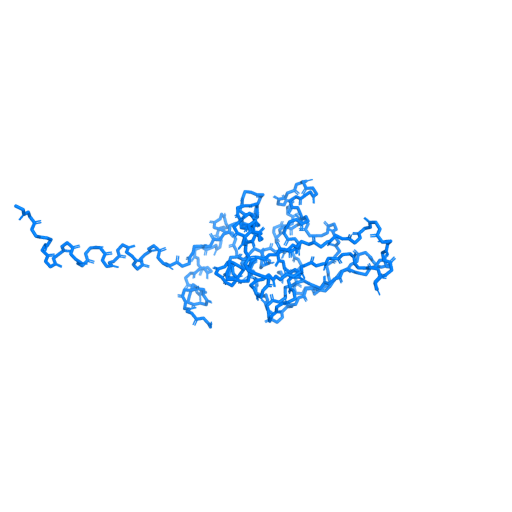 A 1 109 ? 8.952 -9.341 -3.798 1.00 98.31 109 SER A O 1
ATOM 874 N N . TYR A 1 110 ? 8.596 -8.995 -1.616 1.00 98.19 110 TYR A N 1
ATOM 875 C CA . TYR A 1 110 ? 9.987 -9.180 -1.205 1.00 98.19 110 TYR A CA 1
ATOM 876 C C . TYR A 1 110 ? 10.579 -10.544 -1.573 1.00 98.19 110 TYR A C 1
ATOM 878 O O . TYR A 1 110 ? 11.781 -10.645 -1.808 1.00 98.19 110 TYR A O 1
ATOM 886 N N . SER A 1 111 ? 9.739 -11.568 -1.748 1.00 96.31 111 SER A N 1
ATOM 887 C CA . SER A 1 111 ? 10.151 -12.874 -2.281 1.00 96.31 111 SER A CA 1
ATOM 888 C C . SER A 1 111 ? 10.498 -12.858 -3.781 1.00 96.31 111 SER A C 1
ATOM 890 O O . SER A 1 111 ? 10.955 -13.857 -4.330 1.00 96.31 111 SER A O 1
ATOM 892 N N . GLY A 1 112 ? 10.260 -11.741 -4.476 1.00 96.81 112 GLY A N 1
ATOM 893 C CA . GLY A 1 112 ? 10.426 -11.608 -5.923 1.00 96.81 112 GLY A CA 1
ATOM 894 C C . GLY A 1 112 ? 9.258 -12.155 -6.746 1.00 96.81 112 GLY A C 1
ATOM 895 O O . GLY A 1 112 ? 9.335 -12.153 -7.975 1.00 96.81 112 GLY A O 1
ATOM 896 N N . THR A 1 113 ? 8.181 -12.605 -6.101 1.00 97.19 113 THR A N 1
ATOM 897 C CA . THR A 1 113 ? 6.967 -13.089 -6.768 1.00 97.19 113 THR A CA 1
ATOM 898 C C . THR A 1 113 ? 5.959 -11.965 -6.983 1.00 97.19 113 THR A C 1
ATOM 900 O O . THR A 1 113 ? 5.913 -10.999 -6.217 1.00 97.19 113 THR A O 1
ATOM 903 N N . HIS A 1 114 ? 5.141 -12.095 -8.029 1.00 98.25 114 HIS A N 1
ATOM 904 C CA . HIS A 1 114 ? 4.044 -11.164 -8.270 1.00 98.25 114 HIS A CA 1
ATOM 905 C C . HIS A 1 114 ? 2.935 -11.395 -7.239 1.00 98.25 114 HIS A C 1
ATOM 907 O O . HIS A 1 114 ? 2.375 -12.489 -7.190 1.00 98.25 114 HIS A O 1
ATOM 913 N N . TRP A 1 115 ? 2.604 -10.380 -6.441 1.00 98.38 115 TRP A N 1
ATOM 914 C CA . TRP A 1 115 ? 1.497 -10.461 -5.476 1.00 98.38 115 TR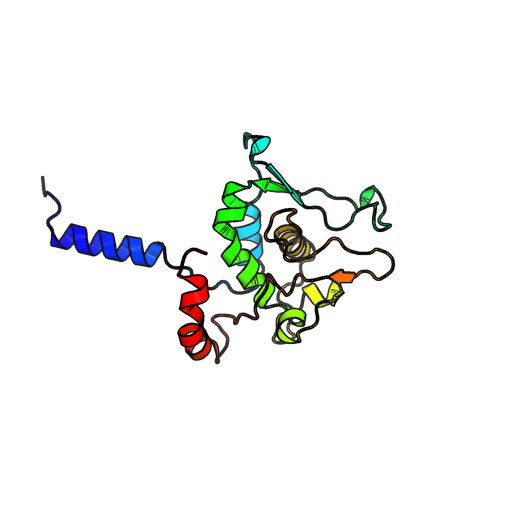P A CA 1
ATOM 915 C C . TRP A 1 115 ? 0.123 -10.227 -6.126 1.00 98.38 115 TRP A C 1
ATOM 917 O O . TRP A 1 115 ? -0.910 -10.596 -5.571 1.00 98.38 115 TRP A O 1
ATOM 927 N N . THR A 1 116 ? 0.114 -9.635 -7.322 1.00 98.44 116 THR A N 1
ATOM 928 C CA . THR A 1 116 ? -1.049 -9.477 -8.200 1.00 98.44 116 THR A CA 1
ATOM 929 C C . THR A 1 116 ? -0.599 -9.499 -9.659 1.00 98.44 116 THR A C 1
ATOM 931 O O . THR A 1 116 ? 0.560 -9.225 -9.974 1.00 98.44 116 THR A O 1
ATOM 934 N N . THR A 1 117 ? -1.523 -9.794 -10.570 1.00 97.44 117 THR A N 1
ATOM 935 C CA . THR A 1 117 ? -1.372 -9.496 -12.008 1.00 97.44 117 THR A CA 1
ATOM 936 C C . THR A 1 117 ? -2.407 -8.476 -12.496 1.00 97.44 117 THR A C 1
ATOM 938 O O . THR A 1 117 ? -2.384 -8.050 -13.653 1.00 97.44 117 THR A O 1
ATOM 941 N N . ASN A 1 118 ? -3.298 -8.035 -11.605 1.00 98.25 118 ASN A N 1
ATOM 942 C CA . ASN A 1 118 ? -4.362 -7.093 -11.884 1.00 98.25 118 ASN A CA 1
ATOM 943 C C . ASN A 1 118 ? -3.854 -5.651 -11.736 1.00 98.25 118 ASN A C 1
ATOM 945 O O . ASN A 1 118 ? -3.589 -5.157 -10.641 1.00 98.25 118 ASN A O 1
ATOM 949 N N . LYS A 1 119 ? -3.761 -4.942 -12.864 1.00 96.75 119 LYS A N 1
ATOM 950 C CA . LYS A 1 119 ? -3.322 -3.539 -12.896 1.00 96.75 119 LYS A CA 1
ATOM 951 C C . LYS A 1 119 ? -4.231 -2.607 -12.092 1.00 96.75 119 LYS A C 1
ATOM 953 O O . LYS A 1 119 ? -3.731 -1.636 -11.543 1.00 96.75 119 LYS A O 1
ATOM 958 N N . GLY A 1 120 ? -5.535 -2.881 -12.026 1.00 97.69 120 GLY A N 1
ATOM 959 C CA . GLY A 1 120 ? -6.468 -2.079 -11.232 1.00 97.69 120 GLY A CA 1
ATOM 960 C C . GLY A 1 120 ? -6.134 -2.155 -9.745 1.00 97.69 120 GLY A C 1
ATOM 961 O O . GLY A 1 120 ? -5.960 -1.125 -9.104 1.00 97.69 120 GLY A O 1
ATOM 962 N N . VAL A 1 121 ? -5.912 -3.369 -9.242 1.00 98.44 121 VAL A N 1
ATOM 963 C CA . VAL A 1 121 ? -5.544 -3.608 -7.838 1.00 98.44 121 VAL A CA 1
ATOM 964 C C . VAL A 1 121 ? -4.163 -3.040 -7.506 1.00 98.44 121 VAL A C 1
ATOM 966 O O . VAL A 1 121 ? -3.971 -2.458 -6.440 1.00 98.44 121 VAL A O 1
ATOM 969 N N . LEU A 1 122 ? -3.201 -3.124 -8.432 1.00 98.38 122 LEU A N 1
ATOM 970 C CA . LEU A 1 122 ? -1.922 -2.424 -8.274 1.00 98.38 122 LEU A CA 1
ATOM 971 C C . LEU A 1 122 ? -2.133 -0.915 -8.077 1.00 98.38 122 LEU A C 1
ATOM 973 O O . LEU A 1 122 ? -1.511 -0.309 -7.207 1.00 98.38 122 LEU A O 1
ATOM 977 N N . LEU A 1 123 ? -2.984 -0.298 -8.900 1.00 97.31 123 LEU A N 1
ATOM 978 C CA . LEU A 1 123 ? -3.248 1.133 -8.808 1.00 97.31 123 LEU A CA 1
ATOM 979 C C . LEU A 1 123 ? -3.933 1.489 -7.489 1.00 97.31 123 LEU A C 1
ATOM 981 O O . LEU A 1 123 ? -3.499 2.440 -6.850 1.00 97.31 123 LEU A O 1
ATOM 985 N N . GLU A 1 124 ? -4.929 0.720 -7.046 1.00 98.00 124 GLU A N 1
ATOM 986 C CA . GLU A 1 124 ? -5.558 0.886 -5.727 1.00 98.00 124 GLU A CA 1
ATOM 987 C C . GLU A 1 124 ? -4.512 0.901 -4.604 1.00 98.00 124 GLU A C 1
ATOM 989 O O . GLU A 1 124 ? -4.484 1.828 -3.791 1.00 98.00 124 GLU A O 1
ATOM 994 N N . PHE A 1 125 ? -3.590 -0.068 -4.613 1.00 98.31 125 PHE A N 1
ATOM 995 C CA . PHE A 1 125 ? -2.478 -0.125 -3.665 1.00 98.31 125 PHE A CA 1
ATOM 996 C C . PHE A 1 125 ? -1.585 1.122 -3.729 1.00 98.31 125 PHE A C 1
ATOM 998 O O . PHE A 1 125 ? -1.299 1.732 -2.700 1.00 98.31 125 PHE A O 1
ATOM 1005 N N . LEU A 1 126 ? -1.183 1.547 -4.930 1.00 97.50 126 LEU A N 1
ATOM 1006 C CA . LEU A 1 126 ? -0.339 2.731 -5.099 1.00 97.50 126 LEU A CA 1
ATOM 1007 C C . LEU A 1 126 ? -1.046 4.021 -4.646 1.00 97.50 126 LEU A C 1
ATOM 1009 O O . LEU A 1 126 ? -0.412 4.900 -4.060 1.00 97.50 126 LEU A O 1
ATOM 1013 N N . TYR A 1 127 ? -2.356 4.138 -4.878 1.00 96.88 127 TYR A N 1
ATOM 1014 C CA . TYR A 1 127 ? -3.150 5.294 -4.461 1.00 96.88 127 TYR A CA 1
ATOM 1015 C C . TYR A 1 127 ? -3.284 5.386 -2.939 1.00 96.88 127 TYR A C 1
ATOM 1017 O O . TYR A 1 127 ? -3.257 6.503 -2.415 1.00 96.88 127 TYR A O 1
ATOM 1025 N N . LEU A 1 128 ? -3.368 4.253 -2.230 1.00 96.06 128 LEU A N 1
ATOM 1026 C CA . LEU A 1 128 ? -3.354 4.227 -0.762 1.00 96.06 128 LEU A CA 1
ATOM 1027 C C . LEU A 1 128 ? -2.084 4.876 -0.193 1.00 96.06 128 LEU A C 1
ATOM 1029 O O . LEU A 1 128 ? -2.159 5.604 0.794 1.00 96.06 128 LEU A O 1
ATOM 1033 N N . GLY A 1 129 ? -0.920 4.650 -0.811 1.00 94.44 129 GLY A N 1
ATOM 1034 C CA . GLY A 1 129 ? 0.340 5.228 -0.333 1.00 94.44 129 GLY A CA 1
ATOM 1035 C C . GLY A 1 129 ? 0.679 6.609 -0.883 1.00 94.44 129 GLY A C 1
ATOM 1036 O O . GLY A 1 129 ? 1.513 7.297 -0.293 1.00 94.44 129 GLY A O 1
ATOM 1037 N N . ALA A 1 130 ? 0.049 7.032 -1.980 1.00 92.81 130 ALA A N 1
ATOM 1038 C CA . ALA A 1 130 ? 0.229 8.365 -2.562 1.00 92.81 130 ALA A CA 1
ATOM 1039 C C . ALA A 1 130 ? -0.567 9.458 -1.845 1.00 92.81 130 ALA A C 1
ATOM 1041 O O . ALA A 1 130 ? -0.659 10.594 -2.319 1.00 92.81 130 ALA A O 1
ATOM 1042 N N . ALA A 1 131 ? -1.125 9.119 -0.684 1.00 75.31 131 ALA A N 1
ATOM 1043 C CA . ALA A 1 131 ? -1.907 10.039 0.090 1.00 75.31 131 ALA A CA 1
ATOM 1044 C C . ALA A 1 131 ? -1.078 11.273 0.518 1.00 75.31 131 ALA A C 1
ATOM 1046 O O . ALA A 1 131 ? -0.033 11.117 1.145 1.00 75.31 131 ALA A O 1
ATOM 1047 N N . VAL A 1 132 ? -1.514 12.497 0.191 1.00 66.38 132 VAL A N 1
ATOM 1048 C CA . VAL A 1 132 ? -0.956 13.774 0.685 1.00 66.38 132 VAL A CA 1
ATOM 1049 C C . VAL A 1 132 ? -1.381 13.982 2.143 1.00 66.38 132 VAL A C 1
ATOM 1051 O O . VAL A 1 132 ? -2.199 14.835 2.482 1.00 66.38 132 VAL A O 1
ATOM 1054 N N . THR A 1 133 ? -0.835 13.136 3.004 1.00 68.44 133 THR A N 1
ATOM 1055 C CA . THR A 1 133 ? -0.923 13.201 4.463 1.00 68.44 133 THR A CA 1
ATOM 1056 C C . THR A 1 133 ? 0.493 13.099 5.037 1.00 68.44 133 THR A C 1
ATOM 1058 O O . THR A 1 133 ? 1.451 12.853 4.297 1.00 68.44 133 THR A O 1
ATOM 1061 N N . ASP A 1 134 ? 0.647 13.230 6.356 1.00 71.44 134 ASP A N 1
ATOM 1062 C CA . ASP A 1 134 ? 1.948 13.097 7.040 1.00 71.44 134 ASP A CA 1
ATOM 1063 C C . ASP A 1 134 ? 2.596 11.705 6.874 1.00 71.44 134 ASP A C 1
ATOM 1065 O O . ASP A 1 134 ? 3.756 11.490 7.228 1.00 71.44 134 ASP A O 1
ATOM 1069 N N . TYR A 1 135 ? 1.868 10.749 6.290 1.00 77.81 135 TYR A N 1
ATOM 1070 C CA . TYR A 1 135 ? 2.272 9.354 6.145 1.00 77.81 135 TYR A CA 1
ATOM 1071 C C . TYR A 1 135 ? 2.332 8.911 4.680 1.00 77.81 135 TYR A C 1
ATOM 1073 O O . TYR A 1 135 ? 2.123 7.740 4.382 1.00 77.81 135 TYR A O 1
ATOM 1081 N N . GLN A 1 136 ? 2.639 9.830 3.757 1.00 91.50 136 GLN A N 1
ATOM 1082 C CA . GLN A 1 136 ? 2.896 9.486 2.356 1.00 91.50 136 GLN A CA 1
ATOM 1083 C C . GLN A 1 136 ? 3.972 8.389 2.263 1.00 91.50 136 GLN A C 1
ATOM 1085 O O . GLN A 1 136 ? 5.108 8.595 2.705 1.00 91.50 136 GLN A O 1
ATOM 1090 N N . PHE A 1 137 ? 3.619 7.248 1.668 1.00 95.75 137 PHE A N 1
ATOM 1091 C CA . PHE A 1 137 ? 4.492 6.083 1.478 1.00 95.75 137 PHE A CA 1
ATOM 1092 C C . PHE A 1 137 ? 5.117 6.060 0.083 1.00 95.75 137 PHE A C 1
ATOM 1094 O O . PHE A 1 137 ? 6.256 5.631 -0.087 1.00 95.75 137 PHE A O 1
ATOM 1101 N N . VAL A 1 138 ? 4.415 6.578 -0.923 1.00 96.25 138 VAL A N 1
ATOM 1102 C CA . VAL A 1 138 ? 4.935 6.699 -2.285 1.00 96.25 138 VAL A CA 1
ATOM 1103 C C . VAL A 1 138 ? 4.654 8.090 -2.832 1.00 96.25 138 VAL A C 1
ATOM 1105 O O . VAL A 1 138 ? 3.611 8.681 -2.570 1.00 96.25 138 VAL A O 1
ATOM 1108 N N . ARG A 1 139 ? 5.600 8.647 -3.583 1.00 94.81 139 ARG A N 1
ATOM 1109 C CA . ARG A 1 139 ? 5.409 9.934 -4.255 1.00 94.81 139 ARG A CA 1
ATOM 1110 C C . ARG A 1 139 ? 4.656 9.762 -5.575 1.00 94.81 139 ARG A C 1
ATOM 1112 O O . ARG A 1 139 ? 4.461 8.655 -6.078 1.00 94.81 139 ARG A O 1
ATOM 1119 N N . ILE A 1 140 ? 4.287 10.885 -6.177 1.00 94.56 140 ILE A N 1
ATOM 1120 C CA . ILE A 1 140 ? 3.787 10.917 -7.553 1.00 94.56 140 ILE A CA 1
ATOM 1121 C C . ILE A 1 140 ? 4.867 10.449 -8.542 1.00 94.56 140 ILE A C 1
ATOM 1123 O O . ILE A 1 140 ? 6.054 10.736 -8.360 1.00 94.56 140 ILE A O 1
ATOM 1127 N N . PHE A 1 141 ? 4.460 9.747 -9.598 1.00 96.25 141 PHE A N 1
ATOM 1128 C CA . PHE A 1 141 ? 5.368 9.230 -10.621 1.00 96.25 141 PHE A CA 1
ATOM 1129 C C . PHE A 1 141 ? 5.923 10.346 -11.516 1.00 96.25 141 PHE A C 1
ATOM 1131 O O . PHE A 1 141 ? 5.278 11.370 -11.747 1.00 96.25 141 PHE A O 1
ATOM 1138 N N . ASP A 1 142 ? 7.120 10.129 -12.061 1.00 95.62 142 ASP A N 1
ATOM 1139 C CA . ASP A 1 142 ? 7.719 10.932 -13.133 1.00 95.62 142 ASP A CA 1
ATOM 1140 C C . ASP A 1 142 ? 7.480 10.252 -14.488 1.00 95.62 142 ASP A C 1
ATOM 1142 O O . ASP A 1 142 ? 7.762 9.065 -14.644 1.00 95.62 142 ASP A O 1
ATOM 1146 N N . SER A 1 143 ? 6.943 10.984 -15.467 1.00 94.56 143 SER A N 1
ATOM 1147 C CA . SER A 1 143 ? 6.655 10.434 -16.801 1.00 94.56 143 SER A CA 1
ATOM 1148 C C . SER A 1 143 ? 7.910 10.115 -17.619 1.00 94.56 143 SER A C 1
ATOM 1150 O O . SER A 1 143 ? 7.866 9.235 -18.474 1.00 94.56 143 SER A O 1
ATOM 1152 N N . LYS A 1 144 ? 9.038 10.795 -17.368 1.00 93.62 144 LYS A N 1
ATOM 1153 C CA . LYS A 1 144 ? 10.282 10.600 -18.130 1.00 93.62 144 LYS A CA 1
ATOM 1154 C C . LYS A 1 144 ? 10.965 9.291 -17.769 1.00 93.62 144 LYS A C 1
ATOM 1156 O O . LYS A 1 144 ? 11.574 8.664 -18.629 1.00 93.62 144 LYS A O 1
ATOM 1161 N N . THR A 1 145 ? 10.893 8.907 -16.498 1.00 93.56 145 THR A N 1
ATOM 1162 C CA . THR A 1 145 ? 11.538 7.695 -15.976 1.00 93.56 145 THR A CA 1
ATOM 1163 C C . THR A 1 145 ? 10.555 6.567 -15.696 1.00 93.56 145 THR A C 1
ATOM 1165 O O . THR A 1 145 ? 10.999 5.455 -15.442 1.00 93.56 145 THR A O 1
ATOM 1168 N N . ASN A 1 146 ? 9.246 6.843 -15.727 1.00 90.19 146 ASN A N 1
ATOM 1169 C CA . ASN A 1 146 ? 8.175 5.929 -15.321 1.00 90.19 146 ASN A CA 1
ATOM 1170 C C . ASN A 1 146 ? 8.380 5.338 -13.911 1.00 90.19 146 ASN A C 1
ATOM 1172 O O . ASN A 1 146 ? 8.033 4.191 -13.618 1.00 90.19 146 ASN A O 1
ATOM 1176 N N . SER A 1 147 ? 8.956 6.154 -13.029 1.00 96.00 147 SER A N 1
ATOM 1177 C CA . SER A 1 147 ? 9.356 5.757 -11.685 1.00 96.00 147 SER A CA 1
ATOM 1178 C C . SER A 1 147 ? 8.889 6.759 -10.642 1.00 96.00 147 SER A C 1
ATOM 1180 O O . SER A 1 147 ? 8.551 7.906 -10.941 1.00 96.00 147 SER A O 1
ATOM 1182 N N . THR A 1 148 ? 8.912 6.327 -9.390 1.00 97.00 148 THR A N 1
ATOM 1183 C CA . THR A 1 148 ? 8.607 7.151 -8.224 1.00 97.00 148 THR A CA 1
ATOM 1184 C C . THR A 1 148 ? 9.608 6.888 -7.099 1.00 97.00 148 THR A C 1
ATOM 1186 O O . THR A 1 148 ? 10.502 6.047 -7.223 1.00 97.00 148 THR A O 1
ATOM 1189 N N . LYS A 1 149 ? 9.475 7.643 -6.008 1.00 97.25 149 LYS A N 1
ATOM 1190 C CA . LYS A 1 149 ? 10.223 7.457 -4.771 1.00 97.25 149 LYS A CA 1
ATOM 1191 C C . LYS A 1 149 ? 9.315 6.915 -3.673 1.00 97.25 149 LYS A C 1
ATOM 1193 O O . LYS A 1 149 ? 8.258 7.490 -3.408 1.00 97.25 149 LYS A O 1
ATOM 1198 N N . LEU A 1 150 ? 9.759 5.844 -3.030 1.00 97.62 150 LEU A N 1
ATOM 1199 C CA . LEU A 1 150 ? 9.236 5.361 -1.761 1.00 97.62 150 LEU A CA 1
ATOM 1200 C C . LEU A 1 150 ? 9.763 6.244 -0.632 1.00 97.62 150 LEU A C 1
ATOM 1202 O O . LEU A 1 150 ? 10.927 6.646 -0.621 1.00 97.62 150 LEU A O 1
ATOM 1206 N N . ASN A 1 151 ? 8.905 6.553 0.331 1.00 95.25 151 ASN A N 1
ATOM 1207 C CA . ASN A 1 151 ? 9.299 7.290 1.518 1.00 95.25 151 ASN A CA 1
ATOM 1208 C C . ASN A 1 151 ? 9.829 6.317 2.575 1.00 95.25 151 ASN A C 1
ATOM 1210 O O . ASN A 1 151 ? 9.114 5.926 3.493 1.00 95.25 151 ASN A O 1
ATOM 1214 N N . MET A 1 152 ? 11.091 5.920 2.427 1.00 94.31 152 MET A N 1
ATOM 1215 C CA . MET A 1 152 ? 11.737 4.911 3.276 1.00 94.31 152 MET A CA 1
ATOM 1216 C C . MET A 1 152 ? 11.844 5.316 4.757 1.00 94.31 152 MET A C 1
ATOM 1218 O O . MET A 1 152 ? 12.018 4.456 5.608 1.00 94.31 152 MET A O 1
ATOM 1222 N N . ASN A 1 153 ? 11.674 6.599 5.094 1.00 91.81 153 ASN A N 1
ATOM 1223 C CA . ASN A 1 153 ? 11.577 7.042 6.492 1.00 91.81 153 ASN A CA 1
ATOM 1224 C C . ASN A 1 153 ? 10.242 6.644 7.141 1.00 91.81 153 ASN A C 1
ATOM 1226 O O . ASN A 1 153 ? 10.148 6.543 8.360 1.00 91.81 153 ASN A O 1
ATOM 1230 N N . ASN A 1 154 ? 9.214 6.424 6.320 1.00 91.62 154 ASN A N 1
ATOM 1231 C CA . ASN A 1 154 ? 7.866 6.068 6.743 1.00 91.62 154 ASN A CA 1
ATOM 1232 C C . ASN A 1 154 ? 7.547 4.590 6.485 1.00 91.62 154 ASN A C 1
ATOM 1234 O O . ASN A 1 154 ? 6.425 4.172 6.747 1.00 91.62 154 ASN A O 1
ATOM 1238 N N . ILE A 1 155 ? 8.475 3.790 5.955 1.00 94.12 155 ILE A N 1
ATOM 1239 C CA . ILE A 1 155 ? 8.234 2.383 5.620 1.00 94.12 155 ILE A CA 1
ATOM 1240 C C . ILE A 1 155 ? 9.382 1.540 6.160 1.00 94.12 155 ILE A C 1
ATOM 1242 O O . ILE A 1 155 ? 10.539 1.775 5.823 1.00 94.12 155 ILE A O 1
ATOM 1246 N N . THR A 1 156 ? 9.048 0.524 6.947 1.00 94.38 156 THR A N 1
ATOM 1247 C CA . THR A 1 156 ? 9.987 -0.506 7.393 1.00 94.38 156 THR A CA 1
ATOM 1248 C C . THR A 1 156 ? 9.693 -1.828 6.678 1.00 94.38 156 THR A C 1
ATOM 1250 O O . THR A 1 156 ? 8.543 -2.068 6.298 1.00 94.38 156 THR A O 1
ATOM 1253 N N . PRO A 1 157 ? 10.700 -2.692 6.449 1.00 97.88 157 PRO A N 1
ATOM 1254 C CA . PRO A 1 157 ? 10.467 -4.031 5.918 1.00 97.88 157 PRO A CA 1
ATOM 1255 C C . PRO A 1 157 ? 9.546 -4.848 6.830 1.00 97.88 157 PRO A C 1
ATOM 1257 O O . PRO A 1 157 ? 9.740 -4.882 8.044 1.00 97.88 157 PRO A O 1
ATOM 1260 N N . THR A 1 158 ? 8.571 -5.535 6.241 1.00 98.31 158 THR A N 1
ATOM 1261 C CA . THR A 1 158 ? 7.627 -6.415 6.950 1.00 98.31 158 THR A CA 1
ATOM 1262 C C . THR A 1 158 ? 7.537 -7.776 6.266 1.00 98.31 158 THR A C 1
ATOM 1264 O O . THR A 1 158 ? 7.831 -7.901 5.072 1.00 98.31 158 THR A O 1
ATOM 1267 N N . LEU A 1 159 ? 7.150 -8.806 7.024 1.00 98.19 159 LEU A N 1
ATOM 1268 C CA . LEU A 1 159 ? 7.006 -10.178 6.528 1.00 98.19 159 LEU A CA 1
ATOM 1269 C C . LEU A 1 159 ? 5.539 -10.592 6.410 1.00 98.19 159 LEU A C 1
ATOM 1271 O O . LEU A 1 159 ? 4.702 -10.217 7.224 1.00 98.19 159 LEU A O 1
ATOM 1275 N N . SER A 1 160 ? 5.228 -11.419 5.413 1.00 96.81 160 SER A N 1
ATOM 1276 C CA . SER A 1 160 ? 3.934 -12.103 5.343 1.00 96.81 160 SER A CA 1
ATOM 1277 C C . SER A 1 160 ? 3.826 -13.136 6.464 1.00 96.81 160 SER A C 1
ATOM 1279 O O . SER A 1 160 ? 4.805 -13.804 6.779 1.00 96.81 160 SER A O 1
ATOM 1281 N N . GLN A 1 161 ? 2.622 -13.370 6.992 1.00 95.00 161 GLN A N 1
ATOM 1282 C CA . GLN A 1 161 ? 2.362 -14.456 7.953 1.00 95.00 161 GLN A CA 1
ATOM 1283 C C . GLN A 1 161 ? 2.687 -15.854 7.403 1.00 95.00 161 GLN A C 1
ATOM 1285 O O . GLN A 1 161 ? 2.844 -16.802 8.168 1.00 95.00 161 GLN A O 1
ATOM 1290 N N . LYS A 1 162 ? 2.775 -15.992 6.075 1.00 94.50 162 LYS A N 1
ATOM 1291 C CA . LYS A 1 162 ? 3.165 -17.239 5.403 1.00 94.50 162 LYS A CA 1
ATOM 1292 C C . LYS A 1 162 ? 4.680 -17.419 5.306 1.00 94.50 162 LYS A C 1
ATOM 1294 O O . LYS A 1 162 ? 5.131 -18.470 4.857 1.00 94.50 162 LYS A O 1
ATOM 1299 N N . ASP A 1 163 ? 5.458 -16.406 5.675 1.00 96.88 163 ASP A N 1
ATOM 1300 C CA . ASP A 1 163 ? 6.910 -16.487 5.680 1.00 96.88 163 ASP A CA 1
ATOM 1301 C C . ASP A 1 163 ? 7.392 -17.392 6.823 1.00 96.88 163 ASP A C 1
ATOM 1303 O O . ASP A 1 163 ? 6.991 -17.180 7.970 1.00 96.88 163 ASP A O 1
ATOM 1307 N N . PRO A 1 164 ? 8.275 -18.373 6.575 1.00 97.25 164 PRO A N 1
ATOM 1308 C CA . PRO A 1 164 ? 8.828 -19.205 7.641 1.00 97.25 164 PRO A CA 1
ATOM 1309 C C . PRO A 1 164 ? 9.550 -18.413 8.742 1.00 97.25 164 PRO A C 1
ATOM 1311 O O . PRO A 1 164 ? 9.591 -18.862 9.886 1.00 97.25 164 PRO A O 1
ATOM 1314 N N . ALA A 1 165 ? 10.112 -17.243 8.421 1.00 97.38 165 ALA A N 1
ATOM 1315 C CA . ALA A 1 165 ? 10.766 -16.369 9.390 1.00 97.38 165 ALA A CA 1
ATOM 1316 C C . ALA A 1 165 ? 9.780 -15.470 10.158 1.00 97.38 165 ALA A C 1
ATOM 1318 O O . ALA A 1 165 ? 10.176 -14.845 11.145 1.00 97.38 165 ALA A O 1
ATOM 1319 N N . PHE A 1 166 ? 8.504 -15.418 9.752 1.00 97.44 166 PHE A N 1
ATOM 1320 C CA . PHE A 1 166 ? 7.502 -14.543 10.357 1.00 97.44 166 PHE A CA 1
ATOM 1321 C C . PHE A 1 166 ? 7.352 -14.727 11.868 1.00 97.44 166 PHE A C 1
ATOM 1323 O O . PHE A 1 166 ? 7.365 -13.707 12.544 1.00 97.44 166 PHE A O 1
ATOM 1330 N N . PRO A 1 167 ? 7.258 -15.941 12.450 1.00 97.38 167 PRO A N 1
ATOM 1331 C CA . PRO A 1 167 ? 7.045 -16.070 13.893 1.00 97.38 167 PRO A CA 1
ATOM 1332 C C . PRO A 1 167 ? 8.167 -15.427 14.717 1.00 97.38 167 PRO A C 1
ATOM 1334 O O . PRO A 1 167 ? 7.903 -14.667 15.643 1.00 97.38 167 PRO A O 1
ATOM 1337 N N . ALA A 1 168 ? 9.425 -15.678 14.340 1.00 97.69 168 ALA A N 1
ATOM 1338 C CA . ALA A 1 168 ? 10.581 -15.104 15.025 1.00 97.69 168 ALA A CA 1
ATOM 1339 C C . ALA A 1 168 ? 10.682 -13.588 14.798 1.00 97.69 168 ALA A C 1
ATOM 1341 O O . ALA A 1 168 ? 10.969 -12.838 15.729 1.00 97.69 168 ALA A O 1
ATOM 1342 N N . TRP A 1 169 ? 10.421 -13.133 13.570 1.00 97.19 169 TRP A N 1
ATOM 1343 C CA . TRP A 1 169 ? 10.404 -11.710 13.249 1.00 97.19 169 TRP A CA 1
ATOM 1344 C C . TRP A 1 169 ? 9.284 -10.978 13.997 1.00 97.19 169 TRP A C 1
ATOM 1346 O O . TRP A 1 169 ? 9.531 -9.931 14.586 1.00 97.19 169 TRP A O 1
ATOM 1356 N N . TRP A 1 170 ? 8.074 -11.535 14.036 1.00 95.88 170 TRP A N 1
ATOM 1357 C CA . TRP A 1 170 ? 6.915 -10.928 14.683 1.00 95.88 170 TRP A CA 1
ATOM 1358 C C . TRP A 1 170 ? 7.134 -10.763 16.181 1.00 95.88 170 TRP A C 1
ATOM 1360 O O . TRP A 1 170 ? 6.917 -9.674 16.696 1.00 95.88 170 TRP A O 1
ATOM 1370 N N . GLU A 1 171 ? 7.653 -11.777 16.874 1.00 95.00 171 GLU A N 1
ATOM 1371 C CA . GLU A 1 171 ? 7.963 -11.652 18.304 1.00 95.00 171 GLU A CA 1
ATOM 1372 C C . GLU A 1 171 ? 8.949 -10.515 18.605 1.00 95.00 171 GLU A C 1
ATOM 1374 O O . GLU A 1 171 ? 8.815 -9.847 19.628 1.00 95.00 171 GLU A O 1
ATOM 1379 N N . ALA A 1 172 ? 9.893 -10.247 17.698 1.00 95.44 172 ALA A N 1
ATOM 1380 C CA . ALA A 1 172 ? 10.850 -9.156 17.848 1.00 95.44 172 ALA A CA 1
ATOM 1381 C C . ALA A 1 172 ? 10.281 -7.765 17.498 1.00 95.44 172 ALA A C 1
ATOM 1383 O O . ALA A 1 172 ? 10.791 -6.776 18.017 1.00 95.44 172 ALA A O 1
ATOM 1384 N N . HIS A 1 173 ? 9.250 -7.675 16.646 1.00 94.44 173 HIS A N 1
ATOM 1385 C CA . HIS A 1 173 ? 8.777 -6.398 16.083 1.00 94.44 173 HIS A CA 1
ATOM 1386 C C . HIS A 1 173 ? 7.319 -6.052 16.420 1.00 94.44 173 HIS A C 1
ATOM 1388 O O . HIS A 1 173 ? 6.898 -4.931 16.151 1.00 94.44 173 HIS A O 1
ATOM 1394 N N . LYS A 1 174 ? 6.517 -6.954 17.004 1.00 91.38 174 LYS A N 1
ATOM 1395 C CA . LYS A 1 174 ? 5.074 -6.734 17.246 1.00 91.38 174 LYS A CA 1
ATOM 1396 C C . LYS A 1 174 ? 4.767 -5.476 18.062 1.00 91.38 174 LYS A C 1
ATOM 1398 O O . LYS A 1 174 ? 3.802 -4.782 17.753 1.00 91.38 174 LYS A O 1
ATOM 1403 N N . GLY A 1 175 ? 5.643 -5.114 19.004 1.00 89.75 175 GLY A N 1
ATOM 1404 C CA . GLY A 1 175 ? 5.523 -3.874 19.781 1.00 89.75 175 GLY A CA 1
ATOM 1405 C C . GLY A 1 175 ? 5.530 -2.604 18.919 1.00 89.75 175 GLY A C 1
ATOM 1406 O O . GLY A 1 175 ? 4.875 -1.629 19.261 1.00 89.75 175 GLY A O 1
ATOM 1407 N N . GLU A 1 176 ? 6.168 -2.624 17.744 1.00 90.00 176 GLU A N 1
ATOM 1408 C CA . GLU A 1 176 ? 6.169 -1.490 16.806 1.00 90.00 176 GLU A CA 1
ATOM 1409 C C . GLU A 1 176 ? 4.804 -1.234 16.146 1.00 90.00 176 GLU A C 1
ATOM 1411 O O . GLU A 1 176 ? 4.607 -0.175 15.536 1.00 90.00 176 GLU A O 1
ATOM 1416 N N . TRP A 1 177 ? 3.900 -2.217 16.227 1.00 88.00 177 TRP A N 1
ATOM 1417 C CA . TRP A 1 177 ? 2.612 -2.256 15.534 1.00 88.00 177 TRP A CA 1
ATOM 1418 C C . TRP A 1 177 ? 1.412 -2.305 16.484 1.00 88.00 177 TRP A C 1
ATOM 1420 O O . TRP A 1 177 ? 0.327 -1.871 16.100 1.00 88.00 177 TRP A O 1
ATOM 1430 N N . GLU A 1 178 ? 1.595 -2.850 17.687 1.00 77.12 178 GLU A N 1
ATOM 1431 C CA . GLU A 1 178 ? 0.557 -2.986 18.715 1.00 77.12 178 GLU A CA 1
ATOM 1432 C C . GLU A 1 178 ? 0.425 -1.734 19.600 1.00 77.12 178 GLU A C 1
ATOM 1434 O O . GLU A 1 178 ? -0.640 -1.510 20.172 1.00 77.12 178 GLU A O 1
ATOM 1439 N N . GLU A 1 179 ? 1.453 -0.884 19.673 1.00 60.50 179 GLU A N 1
ATOM 1440 C CA . GLU A 1 179 ? 1.393 0.377 20.417 1.00 60.50 179 GLU A CA 1
ATOM 1441 C C . GLU A 1 179 ? 0.886 1.541 19.539 1.00 60.50 179 GLU A C 1
ATOM 1443 O O . GLU A 1 179 ? 1.293 1.671 18.376 1.00 60.50 179 GLU A O 1
ATOM 1448 N N . PRO A 1 180 ? 0.020 2.433 20.060 1.00 52.91 180 PRO A N 1
ATOM 1449 C CA . PRO A 1 180 ? -0.341 3.660 19.357 1.00 52.91 180 PRO A CA 1
ATOM 1450 C C . PRO A 1 180 ? 0.904 4.546 19.186 1.00 52.91 180 PRO A C 1
ATOM 1452 O O . PRO A 1 180 ? 1.539 4.908 20.175 1.00 52.91 180 PRO A O 1
ATOM 1455 N N . LYS A 1 181 ? 1.241 4.906 17.942 1.00 49.88 181 LYS A N 1
ATOM 1456 C CA . LYS A 1 181 ? 2.255 5.930 17.628 1.00 49.88 181 LYS A CA 1
ATOM 1457 C C . LYS A 1 181 ? 1.640 7.317 17.551 1.00 49.88 181 LYS A C 1
ATOM 1459 O O . LYS A 1 181 ? 0.584 7.433 16.886 1.00 49.88 181 LYS A O 1
#